Protein AF-A0A952N2R9-F1 (afdb_monomer)

Mean predicted aligned error: 11.21 Å

Structure (mmCIF, N/CA/C/O backbone):
data_AF-A0A952N2R9-F1
#
_entry.id   AF-A0A952N2R9-F1
#
loop_
_atom_site.group_PDB
_atom_site.id
_atom_site.type_symbol
_atom_site.label_atom_id
_atom_site.label_alt_id
_atom_site.label_comp_id
_atom_site.label_asym_id
_atom_site.label_entity_id
_atom_site.label_seq_id
_atom_site.pdbx_PDB_ins_code
_atom_site.Cartn_x
_atom_site.Cartn_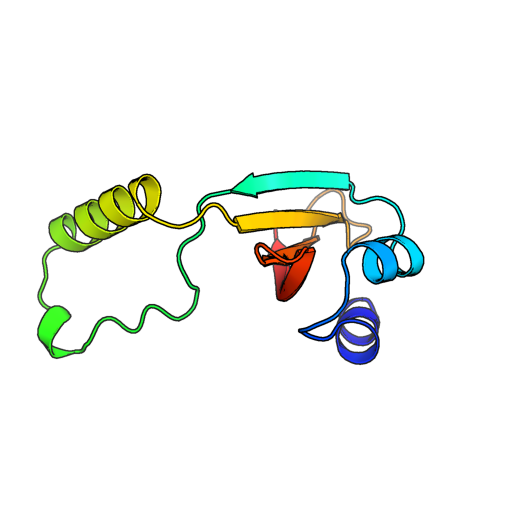y
_atom_site.Cartn_z
_atom_site.occupancy
_atom_site.B_iso_or_equiv
_atom_site.auth_seq_id
_atom_site.auth_comp_id
_atom_site.auth_asym_id
_atom_site.auth_atom_id
_atom_site.pdbx_PDB_model_num
ATOM 1 N N . MET A 1 1 ? 14.750 9.248 -10.303 1.00 47.44 1 MET A N 1
ATOM 2 C CA . MET A 1 1 ? 14.288 8.166 -11.204 1.00 47.44 1 MET A CA 1
ATOM 3 C C . MET A 1 1 ? 13.044 7.451 -10.687 1.00 47.44 1 MET A C 1
ATOM 5 O O . MET A 1 1 ? 11.988 7.708 -11.239 1.00 47.44 1 MET A O 1
ATOM 9 N N . THR A 1 2 ? 13.079 6.640 -9.621 1.00 52.88 2 THR A N 1
ATOM 10 C CA . THR A 1 2 ? 11.855 5.995 -9.076 1.00 52.88 2 THR A CA 1
ATOM 11 C C . THR A 1 2 ? 10.839 7.000 -8.527 1.00 52.88 2 THR A C 1
ATOM 13 O O . THR A 1 2 ? 9.650 6.881 -8.805 1.00 52.88 2 THR A O 1
ATOM 16 N N . LYS A 1 3 ? 11.298 8.052 -7.833 1.00 53.09 3 LYS A N 1
ATOM 17 C CA . LYS A 1 3 ? 10.429 9.152 -7.369 1.00 53.09 3 LYS A CA 1
ATOM 18 C C . LYS A 1 3 ? 9.752 9.916 -8.518 1.00 53.09 3 LYS A C 1
ATOM 20 O O . LYS A 1 3 ? 8.600 10.306 -8.374 1.00 53.09 3 LYS A O 1
ATOM 25 N N . ASP A 1 4 ? 10.429 10.089 -9.654 1.00 53.97 4 ASP A N 1
ATOM 26 C CA . ASP A 1 4 ? 9.870 10.760 -10.840 1.00 53.97 4 ASP A CA 1
ATOM 27 C C . ASP A 1 4 ? 8.831 9.894 -11.556 1.00 53.97 4 ASP A C 1
ATOM 29 O O . ASP A 1 4 ? 7.831 10.409 -12.049 1.00 53.97 4 ASP A O 1
ATOM 33 N N . LEU A 1 5 ? 9.040 8.576 -11.583 1.00 59.66 5 LEU A N 1
ATOM 34 C CA . LEU A 1 5 ? 8.094 7.630 -12.171 1.00 59.66 5 LEU A CA 1
ATOM 35 C C . LEU A 1 5 ? 6.808 7.567 -11.331 1.00 59.66 5 LEU A C 1
ATOM 37 O O . LEU A 1 5 ? 5.708 7.699 -11.855 1.00 59.66 5 LEU A O 1
ATOM 41 N N . ILE A 1 6 ? 6.947 7.500 -10.006 1.00 64.56 6 ILE A N 1
ATOM 42 C CA . ILE A 1 6 ? 5.816 7.535 -9.069 1.00 64.56 6 ILE A CA 1
ATOM 43 C C . ILE A 1 6 ? 5.046 8.858 -9.190 1.00 64.56 6 ILE A C 1
ATOM 45 O O . ILE A 1 6 ? 3.829 8.851 -9.330 1.00 64.56 6 ILE A O 1
ATOM 49 N N . LYS A 1 7 ? 5.745 9.999 -9.200 1.00 61.16 7 LYS A N 1
ATOM 50 C CA . LYS A 1 7 ? 5.110 11.325 -9.192 1.00 61.16 7 LYS A CA 1
ATOM 51 C C . LYS A 1 7 ? 4.371 11.667 -10.493 1.00 61.16 7 LYS A C 1
ATOM 53 O O . LYS A 1 7 ? 3.428 12.451 -10.457 1.00 61.16 7 LYS A O 1
ATOM 58 N N . ASN A 1 8 ? 4.788 11.104 -11.628 1.00 65.25 8 ASN A N 1
ATOM 59 C CA . ASN A 1 8 ? 4.160 11.388 -12.920 1.00 65.25 8 ASN A CA 1
ATOM 60 C C . ASN A 1 8 ? 3.054 10.392 -13.292 1.00 65.25 8 ASN A C 1
ATOM 62 O O . ASN A 1 8 ? 2.074 10.795 -13.923 1.00 65.25 8 ASN A O 1
ATOM 66 N N . TYR A 1 9 ? 3.191 9.124 -12.889 1.00 71.25 9 TYR A N 1
ATOM 67 C CA . TYR A 1 9 ? 2.312 8.046 -13.346 1.00 71.25 9 TYR A CA 1
ATOM 68 C C . TYR A 1 9 ? 1.328 7.529 -12.295 1.00 71.25 9 TYR A C 1
ATOM 70 O O . TYR A 1 9 ? 0.354 6.898 -12.686 1.00 71.25 9 TYR A O 1
ATOM 78 N N . LEU A 1 10 ? 1.529 7.806 -11.000 1.00 78.00 10 LEU A N 1
ATOM 79 C CA . LEU A 1 10 ? 0.593 7.426 -9.936 1.00 78.00 10 LEU A CA 1
ATOM 80 C C . LEU A 1 10 ? -0.184 8.641 -9.436 1.00 78.00 10 LEU A C 1
ATOM 82 O O . LEU A 1 10 ? 0.371 9.711 -9.190 1.00 78.00 10 LEU A O 1
ATOM 86 N N . ARG A 1 11 ? -1.500 8.476 -9.318 1.00 81.06 11 ARG A N 1
ATOM 87 C CA . ARG A 1 11 ? -2.460 9.505 -8.910 1.00 81.06 11 ARG A CA 1
ATOM 88 C C . ARG A 1 11 ? -3.586 8.839 -8.118 1.00 81.06 11 ARG A C 1
ATOM 90 O O . ARG A 1 11 ? -3.974 7.723 -8.472 1.00 81.06 11 ARG A O 1
ATOM 97 N N . PRO A 1 12 ? -4.133 9.504 -7.090 1.00 81.56 12 PRO A N 1
ATOM 98 C CA . PRO A 1 12 ? -5.345 9.029 -6.433 1.00 81.56 12 PRO A CA 1
ATOM 99 C C . PRO A 1 12 ? -6.502 8.912 -7.439 1.00 81.56 12 PRO A C 1
ATOM 101 O O . PRO A 1 12 ? -6.574 9.682 -8.399 1.00 81.56 12 PRO A O 1
ATOM 104 N N . GLY A 1 13 ? -7.386 7.937 -7.237 1.00 83.19 13 GLY A N 1
ATOM 105 C CA . GLY A 1 13 ? -8.519 7.626 -8.114 1.00 83.19 13 GLY A CA 1
ATOM 106 C C . GLY A 1 13 ? -8.204 6.675 -9.275 1.00 83.19 13 GLY A C 1
ATOM 107 O O . GLY A 1 13 ? -9.107 6.306 -10.021 1.00 83.19 13 GLY A O 1
ATOM 108 N N . MET A 1 14 ? -6.949 6.243 -9.445 1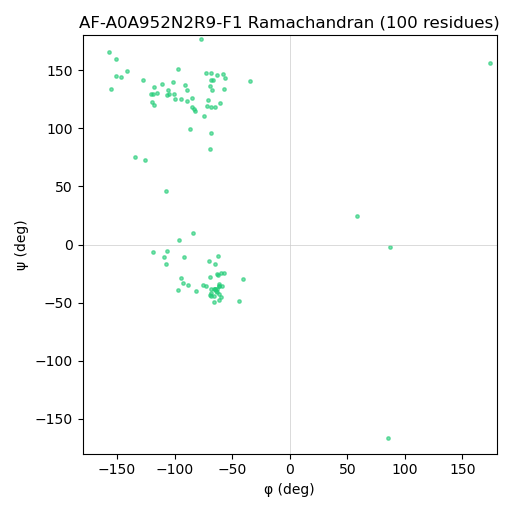.00 86.12 14 MET A N 1
ATOM 109 C CA . MET A 1 14 ? -6.612 5.209 -10.432 1.00 86.12 14 MET A CA 1
ATOM 110 C C . MET A 1 14 ? -7.227 3.861 -10.049 1.00 86.12 14 MET A C 1
ATOM 112 O O . MET A 1 14 ? -7.220 3.497 -8.877 1.00 86.12 14 MET A O 1
ATOM 116 N N . GLN A 1 15 ? -7.707 3.092 -11.026 1.00 88.12 15 GLN A N 1
ATOM 117 C CA . GLN A 1 15 ? -8.131 1.717 -10.766 1.00 88.12 15 GLN A CA 1
ATOM 118 C C . GLN A 1 15 ? -6.934 0.795 -10.542 1.00 88.12 15 GLN A C 1
ATOM 120 O O . GLN A 1 15 ? -5.880 0.949 -11.165 1.00 88.12 15 GLN A O 1
ATOM 125 N N . ARG A 1 16 ? -7.145 -0.215 -9.695 1.00 86.94 16 ARG A N 1
ATOM 126 C CA . ARG A 1 16 ? -6.232 -1.341 -9.476 1.00 86.94 16 ARG A CA 1
ATOM 127 C C . ARG A 1 16 ? -5.670 -1.913 -10.782 1.00 86.94 16 ARG A C 1
ATOM 129 O O . ARG A 1 16 ? -4.458 -2.068 -10.893 1.00 86.94 16 ARG A O 1
ATOM 136 N N . ASP A 1 17 ? -6.517 -2.191 -11.768 1.00 87.56 17 ASP A N 1
ATOM 137 C CA . ASP A 1 17 ? -6.079 -2.830 -13.016 1.00 87.56 17 ASP A CA 1
ATOM 138 C C . ASP A 1 17 ? -5.131 -1.934 -13.818 1.00 87.56 17 ASP A C 1
ATOM 140 O O . ASP A 1 17 ? -4.122 -2.405 -14.339 1.00 87.56 17 ASP A O 1
ATOM 144 N N . SER A 1 18 ? -5.379 -0.622 -13.834 1.00 85.81 18 SER A N 1
ATOM 145 C CA . SER A 1 18 ? -4.478 0.351 -14.461 1.00 85.81 18 SER A CA 1
ATOM 146 C C . SER A 1 18 ? -3.097 0.357 -13.808 1.00 85.81 18 SER A C 1
ATOM 148 O O . SER A 1 18 ? -2.089 0.509 -14.493 1.00 85.81 18 SER A O 1
ATOM 150 N N . ILE A 1 19 ? -3.038 0.160 -12.490 1.00 84.19 19 ILE A N 1
ATOM 151 C CA . ILE A 1 19 ? -1.776 0.063 -11.752 1.00 84.19 19 ILE A CA 1
ATOM 152 C C . ILE A 1 19 ? -1.034 -1.221 -12.103 1.00 84.19 19 ILE A C 1
ATOM 154 O O . ILE A 1 19 ? 0.169 -1.172 -12.343 1.00 84.19 19 ILE A O 1
ATOM 158 N N . ILE A 1 20 ? -1.746 -2.345 -12.181 1.00 85.56 20 ILE A N 1
ATOM 159 C CA . ILE A 1 20 ? -1.160 -3.634 -12.560 1.00 85.56 20 ILE A CA 1
ATOM 160 C C . ILE A 1 20 ? -0.623 -3.580 -13.996 1.00 85.56 20 ILE A C 1
ATOM 162 O O . ILE A 1 20 ? 0.448 -4.107 -14.278 1.00 85.56 20 ILE A O 1
ATOM 166 N N . ILE A 1 21 ? -1.323 -2.902 -14.907 1.00 85.94 21 ILE A N 1
ATOM 167 C CA . ILE A 1 21 ? -0.846 -2.685 -16.280 1.00 85.94 21 ILE A CA 1
ATOM 168 C C . ILE A 1 21 ? 0.424 -1.820 -16.292 1.00 85.94 21 ILE A C 1
ATOM 170 O O . ILE A 1 21 ? 1.327 -2.068 -17.088 1.00 85.94 21 ILE A O 1
ATOM 174 N N . LEU A 1 22 ? 0.508 -0.814 -15.417 1.00 83.50 22 LEU A N 1
ATOM 175 C CA . LEU A 1 22 ? 1.604 0.155 -15.408 1.00 83.50 22 LEU A CA 1
ATOM 176 C C . LEU A 1 22 ? 2.868 -0.349 -14.696 1.00 83.50 22 LEU A C 1
ATOM 178 O O . LEU A 1 22 ? 3.978 -0.069 -15.146 1.00 83.50 22 LEU A O 1
ATOM 182 N N . LEU A 1 23 ? 2.710 -1.061 -13.579 1.00 81.50 23 LEU A N 1
ATOM 183 C CA . LEU A 1 23 ? 3.807 -1.517 -12.716 1.00 81.50 23 LEU A CA 1
ATOM 184 C C . LEU A 1 23 ? 4.047 -3.031 -12.774 1.00 81.50 23 LEU A C 1
ATOM 186 O O . LEU A 1 23 ? 5.060 -3.504 -12.262 1.00 81.50 23 LEU A O 1
ATOM 190 N N . GLY A 1 24 ? 3.143 -3.789 -13.393 1.00 83.38 24 GLY A N 1
ATOM 191 C CA . GLY A 1 24 ? 3.142 -5.247 -13.362 1.00 83.38 24 GLY A CA 1
ATOM 192 C C . GLY A 1 24 ? 2.418 -5.811 -12.138 1.00 83.38 24 GLY A C 1
ATOM 193 O O . GLY A 1 24 ? 1.692 -5.117 -11.430 1.00 83.38 24 GLY A O 1
ATOM 194 N N . GLN A 1 25 ? 2.607 -7.107 -11.888 1.00 84.81 25 GLN A N 1
ATOM 195 C CA . GLN A 1 25 ? 2.036 -7.759 -10.709 1.00 84.81 25 GLN A CA 1
ATOM 196 C C . GLN A 1 25 ? 2.724 -7.254 -9.430 1.00 84.81 25 GLN A C 1
ATOM 198 O O . GLN A 1 25 ? 3.957 -7.159 -9.406 1.00 84.81 25 GLN A O 1
ATOM 203 N N . PRO A 1 26 ? 1.967 -6.949 -8.360 1.00 85.62 26 PRO A N 1
ATOM 204 C CA . PRO A 1 26 ? 2.564 -6.589 -7.085 1.00 85.62 26 PRO A CA 1
ATOM 205 C C . PRO A 1 26 ? 3.373 -7.762 -6.535 1.00 85.62 26 PRO A C 1
ATOM 207 O O . PRO A 1 26 ? 2.994 -8.923 -6.677 1.00 85.62 26 PRO A O 1
ATOM 210 N N . TYR A 1 27 ? 4.467 -7.455 -5.840 1.00 83.00 27 TYR A N 1
ATOM 211 C CA . TYR A 1 27 ? 5.216 -8.470 -5.096 1.00 83.00 27 TYR A CA 1
ATOM 212 C C . TYR A 1 27 ? 4.344 -9.104 -4.010 1.00 83.00 27 TYR A C 1
ATOM 214 O O . 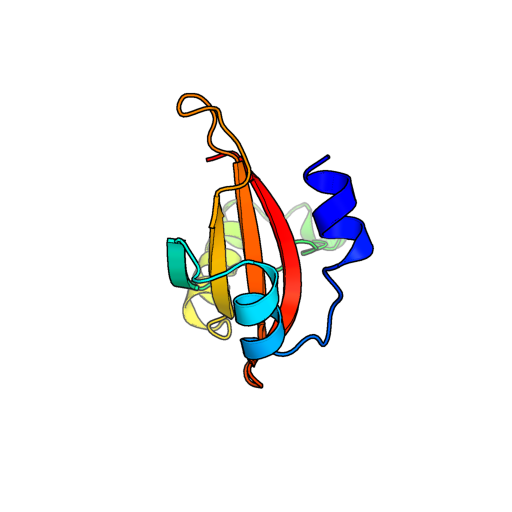TYR A 1 27 ? 4.474 -10.285 -3.693 1.00 83.00 27 TYR A O 1
ATOM 222 N N . MET A 1 28 ? 3.453 -8.303 -3.428 1.00 83.69 28 MET A N 1
ATOM 223 C CA . MET A 1 28 ? 2.594 -8.734 -2.345 1.00 83.69 28 MET A CA 1
ATOM 224 C C . MET A 1 28 ? 1.334 -7.882 -2.302 1.00 83.69 28 MET A C 1
ATOM 226 O O . MET A 1 28 ? 1.401 -6.655 -2.347 1.00 83.69 28 MET A O 1
ATOM 230 N N . GLU A 1 29 ? 0.195 -8.544 -2.159 1.00 84.00 29 GLU A N 1
ATOM 231 C CA . GLU A 1 29 ? -1.092 -7.912 -1.906 1.00 84.00 29 GLU A CA 1
ATOM 232 C C . GLU A 1 29 ? -1.619 -8.440 -0.575 1.00 84.00 29 GLU A C 1
ATOM 234 O O . GLU A 1 29 ? -1.732 -9.653 -0.380 1.00 84.00 29 GLU A O 1
ATOM 239 N N . LYS A 1 30 ? -1.884 -7.538 0.370 1.00 82.31 30 LYS A N 1
ATOM 240 C CA . LYS A 1 30 ? -2.474 -7.898 1.658 1.00 82.31 30 LYS A CA 1
ATOM 241 C C . LYS A 1 30 ? -3.477 -6.862 2.109 1.00 82.31 30 LYS A C 1
ATOM 243 O O . LYS A 1 30 ? -3.343 -5.672 1.847 1.00 82.31 30 LYS A O 1
ATOM 248 N N . ILE A 1 31 ? -4.456 -7.358 2.843 1.00 79.25 31 ILE A N 1
ATOM 249 C CA . ILE A 1 31 ? -5.373 -6.536 3.606 1.00 79.25 31 ILE A CA 1
ATOM 250 C C . ILE A 1 31 ? -4.695 -6.236 4.944 1.00 79.25 31 ILE A C 1
ATOM 252 O O . ILE A 1 31 ? -4.370 -7.161 5.690 1.00 79.25 31 ILE A O 1
ATOM 256 N N . GLU A 1 32 ? -4.447 -4.961 5.228 1.00 72.44 32 GLU A N 1
ATOM 257 C CA . GLU A 1 32 ? -3.809 -4.515 6.466 1.00 72.44 32 GLU A CA 1
ATOM 258 C C . GLU A 1 32 ? -4.651 -3.430 7.145 1.00 72.44 32 GLU A C 1
ATOM 260 O O . GLU A 1 32 ? -5.221 -2.550 6.502 1.00 72.44 32 GLU A O 1
ATOM 265 N N . TYR A 1 33 ? -4.711 -3.484 8.475 1.00 65.25 33 TYR A N 1
ATOM 266 C C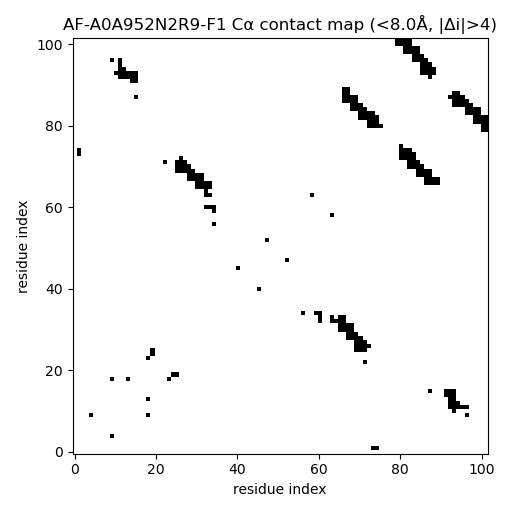A . TYR A 1 33 ? -5.312 -2.434 9.292 1.00 65.25 33 TYR A CA 1
ATOM 267 C C . TYR A 1 33 ? -4.242 -1.383 9.579 1.00 65.25 33 TYR A C 1
ATOM 269 O O . TYR A 1 33 ? -3.387 -1.586 10.444 1.00 65.25 33 TYR A O 1
ATOM 277 N N . ARG A 1 34 ? -4.249 -0.275 8.830 1.00 64.44 34 ARG A N 1
ATOM 278 C CA . ARG A 1 34 ? -3.262 0.802 8.986 1.00 64.44 34 ARG A CA 1
ATOM 279 C C . ARG A 1 34 ? -3.907 2.060 9.551 1.00 64.44 34 ARG A C 1
ATOM 281 O O . ARG A 1 34 ? -5.003 2.447 9.162 1.00 64.44 34 ARG A O 1
ATOM 288 N N . LEU A 1 35 ? -3.212 2.703 10.486 1.00 62.00 35 LEU A N 1
ATOM 289 C CA . LEU A 1 35 ? -3.613 4.006 11.013 1.00 62.00 35 LEU A CA 1
ATOM 290 C C . LEU A 1 35 ? -3.462 5.083 9.920 1.00 62.00 35 LEU A C 1
ATOM 292 O O . LEU A 1 35 ? -2.486 5.038 9.163 1.00 62.00 35 LEU A O 1
ATOM 296 N N . PRO A 1 36 ? -4.384 6.060 9.830 1.00 59.03 36 PRO A N 1
ATOM 297 C CA . PRO A 1 36 ? -4.218 7.224 8.969 1.00 59.03 36 PRO A CA 1
ATOM 298 C C . PRO A 1 36 ? -2.924 7.962 9.328 1.00 59.03 36 PRO A C 1
ATOM 300 O O . PRO A 1 36 ? -2.655 8.208 10.503 1.00 59.03 36 PRO A O 1
ATOM 303 N N . LYS A 1 37 ? -2.128 8.333 8.320 1.00 54.03 37 LYS A N 1
ATOM 304 C CA . LYS A 1 37 ? -0.832 9.009 8.520 1.00 54.03 37 LYS A CA 1
ATOM 305 C C . LYS A 1 37 ? -0.948 10.368 9.212 1.00 54.03 37 LYS A C 1
ATOM 307 O O . LYS A 1 37 ? -0.003 10.799 9.858 1.00 54.03 37 LYS A O 1
ATOM 312 N N . GLU A 1 38 ? -2.091 11.032 9.076 1.00 51.84 38 GLU A N 1
ATOM 313 C CA . GLU A 1 38 ? -2.340 12.377 9.601 1.00 51.84 38 GLU A CA 1
ATOM 314 C C . GLU A 1 38 ? -3.287 12.348 10.801 1.00 51.84 38 GLU A C 1
ATOM 316 O O . GLU A 1 38 ? -4.233 13.131 10.886 1.00 51.84 38 GLU A O 1
ATOM 321 N N . LEU A 1 39 ? -3.059 11.434 11.747 1.00 53.41 39 LEU A N 1
ATOM 322 C CA . LEU A 1 39 ? -3.734 11.527 13.035 1.00 53.41 39 LEU A CA 1
ATOM 323 C C . LEU A 1 39 ? -3.168 12.738 13.800 1.00 53.41 39 LEU A C 1
ATOM 325 O O . LEU A 1 39 ? -2.264 12.609 14.623 1.00 53.41 39 LEU A O 1
ATOM 329 N N . GLN A 1 40 ? -3.676 13.934 13.497 1.00 48.84 40 GLN A N 1
ATOM 330 C CA . GLN A 1 40 ? -3.440 15.123 14.306 1.00 48.84 40 GLN A CA 1
ATOM 331 C C . GLN A 1 40 ? -4.178 14.924 15.626 1.00 48.84 40 GLN A C 1
ATOM 333 O O . GLN A 1 40 ? -5.388 15.128 15.725 1.00 48.84 40 GLN A O 1
ATOM 338 N N . VAL A 1 41 ? -3.449 14.458 16.637 1.00 57.72 41 VAL A N 1
ATOM 339 C CA . VAL A 1 41 ? -3.942 14.446 18.010 1.00 57.72 41 VAL A CA 1
ATOM 340 C C . VAL A 1 41 ? -4.121 15.916 18.408 1.00 57.72 41 VAL A C 1
ATOM 342 O O . VAL A 1 41 ? -3.140 16.656 18.366 1.00 57.72 41 VAL A O 1
ATOM 345 N N . PRO A 1 42 ? -5.341 16.378 18.741 1.00 47.69 42 PRO A N 1
ATOM 346 C CA . PRO A 1 42 ? -5.556 17.772 19.111 1.00 47.69 42 PRO A CA 1
ATOM 347 C C . PRO A 1 42 ? -4.651 18.150 20.287 1.00 47.69 42 PRO A C 1
ATOM 349 O O . PRO A 1 42 ? -4.490 17.349 21.206 1.00 47.69 42 PRO A O 1
ATOM 352 N N . ASP A 1 43 ? -4.122 19.373 20.329 1.00 48.84 43 ASP A N 1
ATOM 353 C CA . ASP A 1 43 ? -3.238 19.813 21.423 1.00 48.84 43 ASP A CA 1
ATOM 354 C C . ASP A 1 43 ? -3.888 19.688 22.814 1.00 48.84 43 ASP A C 1
ATOM 356 O O . ASP A 1 43 ? -3.199 19.485 23.810 1.00 48.84 43 ASP A O 1
ATOM 360 N N . SER A 1 44 ? -5.222 19.701 22.910 1.00 49.34 44 SER A N 1
ATOM 361 C CA . SER A 1 44 ? -5.969 19.433 24.154 1.00 49.34 44 SER A CA 1
ATOM 362 C C . SER A 1 44 ? -5.808 17.996 24.685 1.00 49.34 44 SER A C 1
ATOM 364 O O . SER A 1 44 ? -6.109 17.722 25.843 1.00 49.34 44 SER A O 1
ATOM 366 N N . VAL A 1 45 ? -5.337 17.086 23.834 1.00 52.06 45 VAL A N 1
ATOM 367 C CA . VAL A 1 45 ? -5.148 15.646 24.052 1.00 52.06 45 VAL A CA 1
ATOM 368 C C . VAL A 1 45 ? -3.652 15.306 24.201 1.00 52.06 45 VAL A C 1
ATOM 370 O O . VAL A 1 45 ? -3.306 14.199 24.595 1.00 52.06 45 VAL A O 1
ATOM 373 N N . SER A 1 46 ? -2.744 16.270 24.001 1.00 47.97 46 SER A N 1
ATOM 374 C CA . SER A 1 46 ? -1.285 16.103 24.180 1.00 47.97 46 SER A CA 1
ATOM 375 C C . SER A 1 46 ? -0.848 15.751 25.616 1.00 47.97 46 SER A C 1
ATOM 377 O O . SER A 1 46 ? 0.299 15.378 25.846 1.00 47.97 46 SER A O 1
ATOM 379 N N . LYS A 1 47 ? -1.770 15.831 26.587 1.00 51.00 47 LYS A N 1
ATOM 380 C CA . LYS A 1 47 ? -1.602 15.358 27.973 1.00 51.00 47 LYS A CA 1
ATOM 381 C C . LYS A 1 47 ? -2.163 13.959 28.236 1.00 51.00 47 LYS A C 1
ATOM 383 O O . LYS A 1 47 ? -2.177 13.530 29.387 1.00 51.00 47 LYS A O 1
ATOM 388 N N . ILE A 1 48 ? -2.665 13.258 27.221 1.00 51.66 48 ILE A N 1
ATOM 389 C CA . ILE A 1 48 ? -3.093 11.873 27.396 1.00 51.66 48 ILE A CA 1
ATOM 390 C C . ILE A 1 48 ? -1.841 11.007 27.502 1.00 51.66 48 ILE A C 1
ATOM 392 O O . ILE A 1 48 ? -1.110 10.835 26.529 1.00 51.66 48 ILE A O 1
ATOM 396 N N . ASP A 1 49 ? -1.626 10.483 28.711 1.00 56.41 49 ASP A N 1
ATOM 397 C CA . ASP A 1 49 ? -0.696 9.400 29.022 1.00 56.41 49 ASP A CA 1
ATOM 398 C C . ASP A 1 49 ? -0.631 8.389 27.873 1.00 56.41 49 ASP A C 1
ATOM 400 O O . ASP A 1 49 ? -1.657 8.016 27.302 1.00 56.41 49 ASP A O 1
ATOM 404 N N . SER A 1 50 ? 0.564 7.881 27.583 1.00 54.50 50 SER A N 1
ATOM 405 C CA . SER A 1 50 ? 0.880 6.875 26.554 1.00 54.50 50 SER A CA 1
ATOM 406 C C . SER A 1 50 ? -0.147 5.727 26.451 1.00 54.50 50 SER A C 1
ATOM 408 O O . SER A 1 50 ? -0.413 5.201 25.372 1.00 54.50 50 SER A O 1
ATOM 410 N N . ILE A 1 51 ? -0.799 5.401 27.572 1.00 55.75 51 ILE A N 1
ATOM 411 C CA . ILE A 1 51 ? -1.874 4.414 27.738 1.00 55.75 51 ILE A CA 1
ATOM 412 C C . ILE A 1 51 ? -3.110 4.708 26.859 1.00 55.75 51 ILE A C 1
ATOM 414 O O . ILE A 1 51 ? -3.774 3.784 26.383 1.00 55.75 51 ILE A O 1
ATOM 418 N N . GLY A 1 52 ? -3.464 5.976 26.639 1.00 59.50 52 GLY A N 1
ATOM 419 C CA . GLY A 1 52 ? -4.623 6.354 25.825 1.00 59.50 52 GLY A CA 1
ATOM 420 C C . GLY A 1 52 ? -4.381 6.192 24.325 1.00 59.50 52 GLY A C 1
ATOM 421 O O . GLY A 1 52 ? -5.285 5.760 23.608 1.00 59.50 52 GLY A O 1
ATOM 422 N N . ILE A 1 53 ? -3.152 6.445 23.865 1.00 63.47 53 ILE A N 1
ATOM 423 C CA . ILE A 1 53 ? -2.750 6.229 22.468 1.00 63.47 53 ILE A CA 1
ATOM 424 C C . ILE A 1 53 ? -2.715 4.731 22.157 1.00 63.47 53 ILE A C 1
ATOM 426 O O . ILE A 1 53 ? -3.224 4.316 21.121 1.00 63.47 53 ILE A O 1
ATOM 430 N N . GLU A 1 54 ? -2.208 3.892 23.065 1.00 63.38 54 GLU A N 1
ATOM 431 C CA . GLU A 1 54 ? -2.238 2.433 22.886 1.00 63.38 54 GLU A CA 1
ATOM 432 C C . GLU A 1 54 ? -3.665 1.887 22.789 1.00 63.38 54 GLU A C 1
ATOM 434 O O . GLU A 1 54 ? -3.962 1.072 21.915 1.00 63.38 54 GLU A O 1
ATOM 439 N N . LYS A 1 55 ? -4.581 2.367 23.640 1.00 65.12 55 LYS A N 1
ATOM 440 C CA . LYS A 1 55 ? -5.998 1.984 23.575 1.00 65.12 55 LYS A CA 1
ATOM 441 C C . LYS A 1 55 ? -6.669 2.472 22.297 1.00 65.12 55 LYS A C 1
ATOM 443 O O . LYS A 1 55 ? -7.467 1.729 21.729 1.00 65.12 55 LYS A O 1
ATOM 448 N N . PHE A 1 56 ? -6.340 3.675 21.829 1.00 65.12 56 PHE A N 1
ATOM 449 C CA . PHE A 1 56 ? -6.827 4.188 20.553 1.00 65.12 56 PHE A CA 1
ATOM 450 C C . PHE A 1 56 ? -6.288 3.369 19.377 1.00 65.12 56 PHE A C 1
ATOM 452 O O . PHE A 1 56 ? -7.066 2.960 18.524 1.00 65.12 56 PHE A O 1
ATOM 459 N N . ASN A 1 57 ? -4.998 3.035 19.371 1.00 63.41 57 ASN A N 1
ATOM 460 C CA . ASN A 1 57 ? -4.385 2.184 18.353 1.00 63.41 57 ASN A CA 1
ATOM 461 C C . ASN A 1 57 ? -4.984 0.774 18.363 1.00 63.41 57 ASN A C 1
ATOM 463 O O . ASN A 1 57 ? -5.276 0.227 17.304 1.00 63.41 57 ASN A O 1
ATOM 467 N N . ALA A 1 58 ? -5.230 0.197 19.541 1.00 65.88 58 ALA A N 1
ATOM 468 C CA . ALA A 1 58 ? -5.867 -1.109 19.682 1.00 65.88 58 ALA A CA 1
ATOM 469 C C . ALA A 1 58 ? -7.345 -1.087 19.260 1.00 65.88 58 ALA A C 1
ATOM 471 O O . ALA A 1 58 ? -7.821 -2.037 18.639 1.00 65.88 58 ALA A O 1
ATOM 472 N N . TRP A 1 59 ? -8.076 -0.014 19.574 1.00 66.69 59 TRP A N 1
ATOM 473 C CA . TRP A 1 59 ? -9.449 0.186 19.114 1.00 66.69 59 TRP A CA 1
ATOM 474 C C . TRP A 1 59 ? -9.481 0.370 17.595 1.00 66.69 59 TRP A C 1
ATOM 476 O O . TRP A 1 59 ? -10.180 -0.361 16.901 1.00 66.69 59 TRP A O 1
ATOM 486 N N . HIS A 1 60 ? -8.644 1.248 17.049 1.00 63.12 60 HIS A N 1
ATOM 487 C CA . HIS A 1 60 ? -8.528 1.456 15.613 1.00 63.12 60 HIS A CA 1
ATOM 488 C C . HIS A 1 60 ? -8.115 0.166 14.901 1.00 63.12 60 HIS A C 1
ATOM 490 O O . HIS A 1 60 ? -8.751 -0.225 13.938 1.00 63.12 60 HIS A O 1
ATOM 496 N N . SER A 1 61 ? -7.138 -0.589 15.399 1.00 60.69 61 SER A N 1
ATOM 497 C CA . SER A 1 61 ? -6.768 -1.883 14.810 1.00 60.69 61 SER A CA 1
ATOM 498 C C . SER A 1 61 ? -7.917 -2.901 14.793 1.00 60.69 61 SER A C 1
ATOM 500 O O . SER A 1 61 ? -7.877 -3.818 13.980 1.00 60.69 61 SER A O 1
ATOM 502 N N . LYS A 1 62 ? -8.915 -2.776 15.679 1.00 61.66 62 LYS A N 1
ATOM 503 C CA . LYS A 1 62 ? -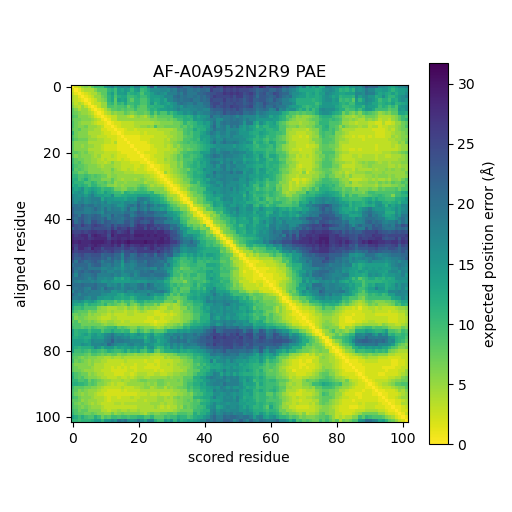10.075 -3.682 15.752 1.00 61.66 62 LYS A CA 1
ATOM 504 C C . LYS A 1 62 ? -11.292 -3.194 14.968 1.00 61.66 62 LYS A C 1
ATOM 506 O O . LYS A 1 62 ? -12.091 -4.018 14.539 1.00 61.66 62 LYS A O 1
ATOM 511 N N . PHE A 1 63 ? -11.453 -1.881 14.823 1.00 59.31 63 PHE A N 1
ATOM 512 C CA . PHE A 1 63 ? -12.653 -1.256 14.256 1.00 59.31 63 PHE A CA 1
ATOM 513 C C . PHE A 1 63 ? -12.389 -0.453 12.979 1.00 59.31 63 PHE A C 1
ATOM 515 O O . PHE A 1 63 ? -13.335 0.021 12.351 1.00 59.31 63 PHE A O 1
ATOM 522 N N . SER A 1 64 ? -11.127 -0.288 12.583 1.00 63.88 64 SER A N 1
ATOM 523 C CA . SER A 1 64 ? -10.787 0.348 11.315 1.00 63.88 64 SER A CA 1
ATOM 524 C C . SER A 1 64 ? -11.202 -0.527 10.152 1.00 63.88 64 SER A C 1
ATOM 526 O O . SER A 1 64 ? -11.220 -1.759 10.228 1.00 63.88 64 SER A O 1
ATOM 528 N N . GLN A 1 65 ? -11.567 0.138 9.065 1.00 65.12 65 GLN A N 1
ATOM 529 C CA . GLN A 1 65 ? -11.860 -0.566 7.838 1.00 65.12 65 GLN A CA 1
ATOM 530 C C . GLN A 1 65 ? -10.559 -1.185 7.311 1.00 65.12 65 GLN A C 1
ATOM 532 O O . GLN A 1 65 ? -9.530 -0.509 7.299 1.00 65.12 65 GLN A O 1
ATOM 537 N N . 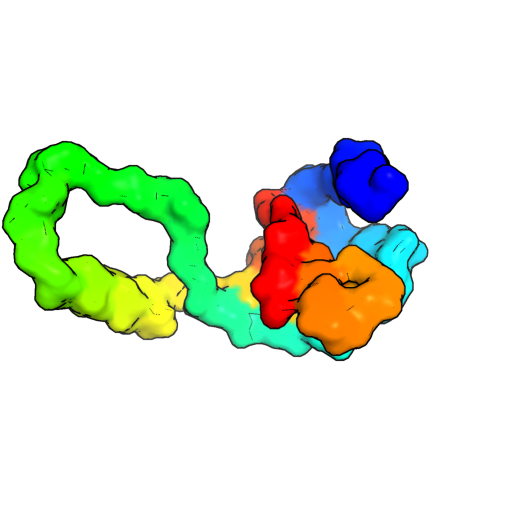PRO A 1 66 ? -10.587 -2.466 6.916 1.00 68.31 66 PRO A N 1
ATOM 538 C CA . PRO A 1 66 ? -9.434 -3.109 6.313 1.00 68.31 66 PRO A CA 1
ATOM 539 C C . PRO A 1 66 ? -9.055 -2.381 5.021 1.00 68.31 66 PRO A C 1
ATOM 541 O O . PRO A 1 66 ? -9.873 -2.286 4.104 1.00 68.31 66 PRO A O 1
ATOM 544 N N . ASP A 1 67 ? -7.820 -1.892 4.939 1.00 75.31 67 ASP A N 1
ATOM 545 C CA . ASP A 1 67 ? -7.293 -1.297 3.717 1.00 75.31 67 ASP A CA 1
ATOM 546 C C . ASP A 1 67 ? -6.603 -2.378 2.886 1.00 75.31 67 ASP A C 1
ATOM 548 O O . ASP A 1 67 ? -5.847 -3.200 3.410 1.00 75.31 67 ASP A O 1
ATOM 552 N N . THR A 1 68 ? -6.827 -2.374 1.572 1.00 82.56 68 THR A N 1
ATOM 553 C CA . THR A 1 68 ? -6.095 -3.278 0.678 1.00 82.56 68 THR A CA 1
ATOM 554 C C . THR A 1 68 ? -4.816 -2.594 0.229 1.00 82.56 68 THR A C 1
ATOM 556 O O . THR A 1 68 ? -4.849 -1.494 -0.318 1.00 82.56 68 THR A O 1
ATOM 559 N N . ILE A 1 69 ? -3.677 -3.233 0.469 1.00 86.38 69 ILE A N 1
ATOM 560 C CA . ILE A 1 69 ? -2.363 -2.676 0.182 1.00 86.38 69 ILE A CA 1
ATOM 561 C C . IL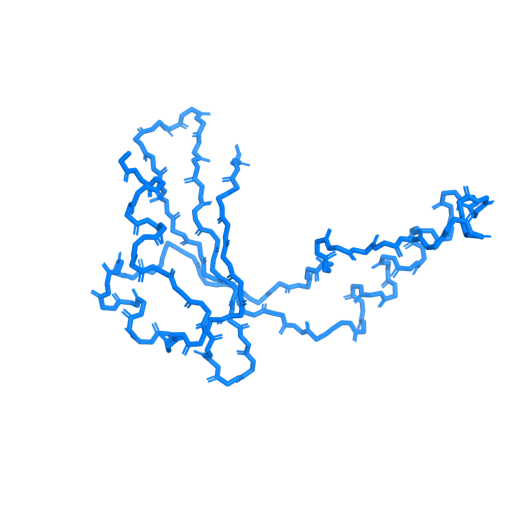E A 1 69 ? -1.637 -3.559 -0.828 1.00 86.38 69 ILE A C 1
ATOM 563 O O . ILE A 1 69 ? -1.494 -4.768 -0.638 1.00 86.38 69 ILE A O 1
ATOM 567 N N . MET A 1 70 ? -1.116 -2.928 -1.877 1.00 86.19 70 MET A N 1
ATOM 568 C CA . MET A 1 70 ? -0.200 -3.542 -2.833 1.00 86.19 70 MET A CA 1
ATOM 569 C C . MET A 1 70 ? 1.222 -3.036 -2.584 1.00 86.19 70 MET A C 1
ATOM 571 O O . MET A 1 70 ? 1.452 -1.826 -2.511 1.00 86.19 70 MET A O 1
ATOM 575 N N . ARG A 1 71 ? 2.180 -3.959 -2.471 1.00 85.69 71 ARG A N 1
ATOM 576 C CA . ARG A 1 71 ? 3.606 -3.659 -2.305 1.00 85.69 71 ARG A CA 1
ATOM 577 C C . ARG A 1 71 ? 4.365 -3.949 -3.592 1.00 85.69 71 ARG A C 1
ATOM 579 O O . ARG A 1 71 ? 4.307 -5.062 -4.116 1.00 85.69 71 ARG A O 1
ATOM 586 N N . TYR A 1 72 ? 5.132 -2.967 -4.044 1.00 83.94 72 TYR A N 1
ATOM 587 C CA . TYR A 1 72 ? 6.013 -3.064 -5.202 1.00 83.94 72 TYR A CA 1
ATOM 588 C C . TYR A 1 72 ? 7.455 -2.779 -4.779 1.00 83.94 72 TYR A C 1
ATOM 590 O O . TYR A 1 72 ? 7.697 -1.763 -4.131 1.00 83.94 72 TYR A O 1
ATOM 598 N N . PRO A 1 73 ? 8.432 -3.626 -5.126 1.00 80.44 73 PRO A N 1
ATOM 599 C CA . PRO A 1 73 ? 9.832 -3.336 -4.860 1.00 80.44 73 PRO A CA 1
ATOM 600 C C . PRO A 1 73 ? 10.295 -2.201 -5.784 1.00 80.44 73 PRO A C 1
ATOM 602 O O . PRO A 1 73 ? 10.183 -2.288 -7.004 1.00 80.44 73 PRO A O 1
ATOM 605 N N . VAL A 1 74 ? 10.818 -1.123 -5.208 1.00 75.44 74 VAL A N 1
ATOM 606 C CA . VAL A 1 74 ? 11.364 0.037 -5.933 1.00 75.44 74 VAL A CA 1
ATOM 607 C C . VAL A 1 74 ? 12.786 0.301 -5.470 1.00 75.44 74 VAL A C 1
ATOM 609 O O . VAL A 1 74 ? 13.086 1.276 -4.790 1.00 75.44 74 VAL A O 1
ATOM 612 N N . GLY A 1 75 ? 13.702 -0.568 -5.875 1.00 65.12 75 GLY A N 1
ATOM 613 C CA . GLY A 1 75 ? 15.125 -0.391 -5.626 1.00 65.12 75 GLY A CA 1
ATOM 614 C C . GLY A 1 75 ? 15.924 -1.610 -6.060 1.00 65.12 75 GLY A C 1
ATOM 615 O O . GLY A 1 75 ? 15.392 -2.711 -6.134 1.00 65.12 75 GLY A O 1
ATOM 616 N N . TRP A 1 76 ? 17.208 -1.400 -6.346 1.00 57.00 76 TRP A N 1
ATOM 617 C CA . TRP A 1 76 ? 18.159 -2.483 -6.627 1.00 57.00 76 TRP A CA 1
ATOM 618 C C . TRP A 1 76 ? 18.906 -2.972 -5.383 1.00 57.00 76 TRP A C 1
ATOM 620 O O . TRP A 1 76 ? 19.588 -3.990 -5.454 1.00 57.00 76 TRP A O 1
ATOM 630 N N . SER A 1 77 ? 18.805 -2.258 -4.257 1.00 54.34 77 SER A N 1
ATOM 631 C CA . SER A 1 77 ? 19.517 -2.634 -3.038 1.00 54.34 77 SER A CA 1
ATOM 632 C C . SER A 1 77 ? 18.749 -3.718 -2.292 1.00 54.34 77 SER A C 1
ATOM 634 O O . SER A 1 77 ? 17.656 -3.477 -1.787 1.00 54.34 77 SER A O 1
ATOM 636 N N .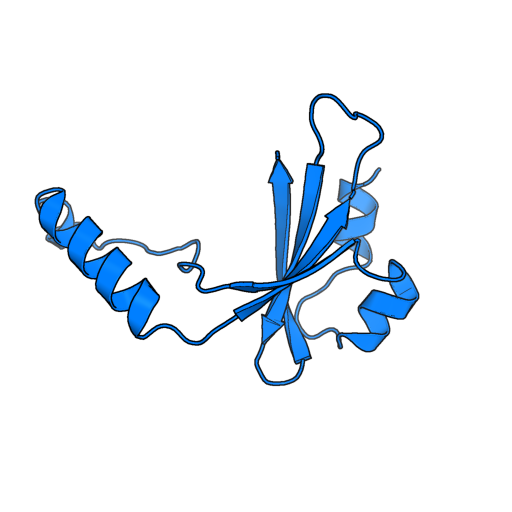 THR A 1 78 ? 19.345 -4.903 -2.200 1.00 58.12 78 THR A N 1
ATOM 637 C CA . THR A 1 78 ? 18.929 -5.984 -1.294 1.00 58.12 78 THR A CA 1
ATOM 638 C C . THR A 1 78 ? 19.203 -5.661 0.175 1.00 58.12 78 THR A C 1
ATOM 640 O O . THR A 1 78 ? 18.690 -6.360 1.041 1.00 58.12 78 THR A O 1
ATOM 643 N N . ILE A 1 79 ? 20.016 -4.634 0.450 1.00 62.16 79 ILE A N 1
ATOM 644 C CA . ILE A 1 79 ? 20.438 -4.245 1.802 1.00 62.16 79 ILE A CA 1
ATOM 645 C C . ILE A 1 79 ? 19.442 -3.253 2.424 1.00 62.16 79 ILE A C 1
ATOM 647 O O . ILE A 1 79 ? 19.161 -3.361 3.609 1.00 62.16 79 ILE A O 1
ATOM 651 N N . ASP A 1 80 ? 18.852 -2.368 1.612 1.00 58.88 80 ASP A N 1
ATOM 652 C CA . ASP A 1 80 ? 17.834 -1.389 2.028 1.00 58.88 80 ASP A CA 1
ATOM 653 C C . ASP A 1 80 ? 16.682 -1.392 1.009 1.00 58.88 80 ASP A C 1
ATOM 655 O O . ASP A 1 80 ? 16.608 -0.523 0.119 1.00 58.88 80 ASP A O 1
ATOM 659 N N . PRO A 1 81 ? 15.816 -2.420 1.045 1.00 68.44 81 PRO A N 1
ATOM 660 C CA . PRO A 1 81 ? 14.747 -2.547 0.076 1.00 68.44 81 PRO A CA 1
ATOM 661 C C . PRO A 1 81 ? 13.726 -1.427 0.296 1.00 68.44 81 PRO A C 1
ATOM 663 O O . PRO A 1 81 ? 13.091 -1.310 1.340 1.00 68.44 81 PRO A O 1
ATOM 666 N N . ASN A 1 82 ? 13.551 -0.585 -0.718 1.00 77.12 82 ASN A N 1
ATOM 667 C CA . ASN A 1 82 ? 12.472 0.395 -0.732 1.00 77.12 82 ASN A CA 1
ATOM 668 C C . ASN A 1 82 ? 11.243 -0.252 -1.372 1.00 77.12 82 ASN A C 1
ATOM 670 O O . ASN A 1 82 ? 11.336 -0.836 -2.455 1.00 77.12 82 ASN A O 1
ATOM 674 N N . PHE A 1 83 ? 10.088 -0.103 -0.737 1.00 81.81 83 PHE A N 1
ATOM 675 C CA . PHE A 1 83 ? 8.811 -0.583 -1.239 1.00 81.81 83 PHE A CA 1
ATOM 676 C C . PHE A 1 83 ? 7.882 0.585 -1.532 1.00 81.81 83 PHE A C 1
ATOM 678 O O . PHE A 1 83 ? 7.665 1.463 -0.706 1.00 81.81 83 PHE A O 1
ATOM 685 N N . LEU A 1 84 ? 7.299 0.580 -2.721 1.00 84.25 84 LEU A N 1
ATOM 686 C CA . LEU A 1 84 ? 6.182 1.425 -3.079 1.00 84.25 84 LEU A CA 1
ATOM 687 C C . LEU A 1 84 ? 4.932 0.728 -2.567 1.00 84.25 84 LEU A C 1
ATOM 689 O O . LEU A 1 84 ? 4.585 -0.377 -2.986 1.00 84.25 84 LEU A O 1
ATOM 693 N N . ILE A 1 85 ? 4.280 1.405 -1.645 1.00 86.06 85 ILE A N 1
ATOM 694 C CA . ILE A 1 85 ? 3.042 0.994 -1.028 1.00 86.06 85 ILE A CA 1
ATOM 695 C C . ILE A 1 85 ? 1.917 1.745 -1.724 1.00 86.06 85 ILE A C 1
ATOM 697 O O . ILE A 1 85 ? 1.932 2.975 -1.784 1.00 86.06 85 ILE A O 1
ATOM 701 N N . ILE A 1 86 ? 0.944 1.005 -2.241 1.00 86.25 86 ILE A N 1
ATOM 702 C CA . ILE A 1 86 ? -0.260 1.552 -2.862 1.00 86.25 86 ILE A CA 1
ATOM 703 C C . ILE A 1 86 ? -1.451 1.088 -2.040 1.00 86.25 86 ILE A C 1
ATOM 705 O O . ILE A 1 86 ? -1.681 -0.113 -1.906 1.00 86.25 86 ILE A O 1
ATOM 709 N N . LYS A 1 87 ? -2.201 2.044 -1.498 1.00 86.94 87 LYS A N 1
ATOM 710 C CA . LYS A 1 87 ? -3.417 1.800 -0.732 1.00 86.94 87 LYS A CA 1
ATOM 711 C C . LYS A 1 87 ? -4.628 1.900 -1.653 1.00 86.94 87 LYS A C 1
ATOM 713 O O . LYS A 1 87 ? -4.839 2.921 -2.309 1.00 86.94 87 LYS A O 1
ATOM 718 N N . LEU A 1 88 ? -5.436 0.851 -1.669 1.00 85.31 88 LEU A N 1
ATOM 719 C CA . LEU A 1 88 ? -6.703 0.780 -2.378 1.00 85.31 88 LEU A CA 1
ATOM 720 C C . LEU A 1 88 ? -7.871 0.984 -1.407 1.00 85.31 88 LEU A C 1
ATOM 722 O O . LEU A 1 88 ? -7.859 0.474 -0.286 1.00 85.31 88 LEU A O 1
ATOM 726 N N . GLY A 1 89 ? -8.873 1.731 -1.860 1.00 81.06 89 GLY A N 1
ATOM 727 C CA . GLY A 1 89 ? -10.183 1.829 -1.231 1.00 81.06 89 GLY A CA 1
ATOM 728 C C . GLY A 1 89 ? -11.052 0.603 -1.520 1.00 81.06 89 GLY A C 1
ATOM 729 O O . GLY A 1 89 ? -10.675 -0.297 -2.273 1.00 81.06 89 GLY A O 1
ATOM 730 N N . GLN A 1 90 ? -12.247 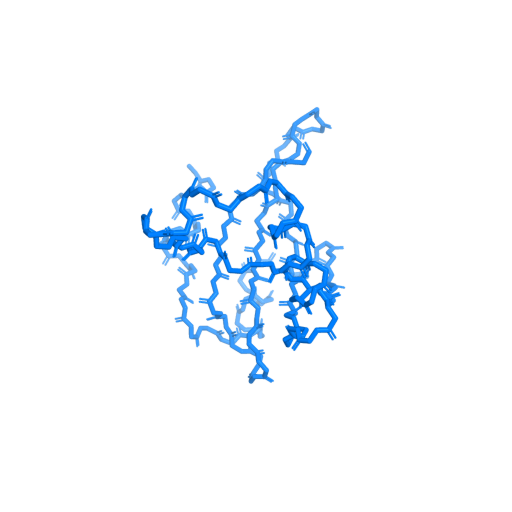0.572 -0.927 1.00 78.06 90 GLN A N 1
ATOM 731 C CA . GLN A 1 90 ? -13.206 -0.533 -1.087 1.00 78.06 90 GLN A CA 1
ATOM 732 C C . GLN A 1 90 ? -13.697 -0.710 -2.532 1.00 78.06 90 GLN A C 1
ATOM 734 O O . GLN A 1 90 ? -14.075 -1.804 -2.936 1.00 78.06 90 GLN A O 1
ATOM 739 N N . ASP A 1 91 ? -13.658 0.357 -3.321 1.00 82.88 91 ASP A N 1
ATOM 740 C CA . ASP A 1 91 ? -13.993 0.386 -4.743 1.00 82.88 91 ASP A CA 1
ATOM 741 C C . ASP A 1 91 ? -12.819 -0.034 -5.648 1.00 82.88 91 ASP A C 1
ATOM 743 O O . ASP A 1 91 ? -12.886 0.116 -6.866 1.00 82.88 91 ASP A O 1
ATOM 747 N N . SER A 1 92 ? -11.735 -0.566 -5.069 1.00 83.19 92 SER A N 1
ATOM 748 C CA . SER A 1 92 ? -10.497 -0.917 -5.778 1.00 83.19 92 SER A CA 1
ATOM 749 C C . SER A 1 92 ? -9.838 0.267 -6.496 1.00 83.19 92 SER A C 1
ATOM 751 O O . SER A 1 92 ? -9.069 0.073 -7.445 1.00 83.19 92 SER A O 1
ATOM 753 N N . THR A 1 93 ? -10.101 1.495 -6.038 1.00 87.81 93 THR A N 1
ATOM 754 C CA . THR A 1 93 ? -9.394 2.691 -6.503 1.00 87.81 93 THR A CA 1
ATOM 755 C C . THR A 1 93 ? -8.268 3.072 -5.555 1.00 87.81 93 THR A C 1
ATOM 757 O O . THR A 1 93 ? -8.296 2.797 -4.358 1.00 87.81 93 THR A O 1
ATOM 760 N N . VAL A 1 94 ? -7.230 3.702 -6.089 1.00 86.50 94 VAL A N 1
ATOM 761 C CA . VAL A 1 94 ? -6.071 4.150 -5.320 1.00 86.50 94 VAL A CA 1
ATOM 762 C C . VAL A 1 94 ? -6.465 5.342 -4.468 1.00 86.50 94 VAL A C 1
ATOM 764 O O . VAL A 1 94 ? -6.833 6.390 -4.993 1.00 86.50 94 VAL A O 1
ATOM 767 N N . THR A 1 95 ? -6.342 5.202 -3.155 1.00 84.69 95 THR A N 1
ATOM 768 C CA . THR A 1 95 ? -6.634 6.280 -2.203 1.00 84.69 95 THR A CA 1
ATOM 769 C C . THR A 1 95 ? -5.370 7.020 -1.784 1.00 84.69 95 THR A C 1
ATOM 771 O O . THR A 1 95 ? -5.387 8.243 -1.698 1.00 84.69 95 THR A O 1
ATOM 774 N N . ASP A 1 96 ? -4.262 6.302 -1.582 1.00 84.62 96 ASP A N 1
ATOM 775 C CA . ASP A 1 96 ? -2.963 6.883 -1.226 1.00 84.62 96 ASP A CA 1
ATOM 776 C C . ASP A 1 96 ? -1.806 6.008 -1.740 1.00 84.62 96 ASP A C 1
ATOM 778 O O . ASP A 1 96 ? -1.978 4.817 -2.013 1.00 84.62 96 ASP A O 1
ATOM 782 N N . PHE A 1 97 ? -0.612 6.583 -1.865 1.00 85.38 97 PHE A N 1
ATOM 783 C CA . PHE A 1 97 ? 0.609 5.849 -2.196 1.00 85.38 97 PHE A CA 1
ATOM 784 C C . PHE A 1 97 ? 1.852 6.515 -1.599 1.00 85.38 97 PHE A C 1
ATOM 786 O O . PHE A 1 97 ? 1.947 7.734 -1.488 1.00 85.38 97 PHE A O 1
ATOM 793 N N . TRP A 1 98 ? 2.833 5.713 -1.189 1.00 82.56 98 TRP A N 1
ATOM 794 C CA . TRP A 1 98 ? 4.082 6.207 -0.608 1.00 82.56 98 TRP A CA 1
ATOM 795 C C . TRP A 1 98 ? 5.212 5.200 -0.754 1.00 82.56 98 TRP A C 1
ATOM 797 O O . TRP A 1 98 ? 4.983 4.034 -1.053 1.00 82.56 98 TRP A O 1
ATOM 807 N N . VAL A 1 99 ? 6.441 5.655 -0.525 1.00 81.19 99 VAL A N 1
ATOM 808 C CA . VAL A 1 99 ? 7.607 4.774 -0.450 1.00 81.19 99 VAL A CA 1
ATOM 809 C C . VAL A 1 99 ? 7.940 4.537 1.017 1.00 81.19 99 VAL A C 1
ATOM 811 O O . VAL A 1 99 ? 8.030 5.486 1.793 1.00 81.19 99 VAL A O 1
ATOM 814 N N . GLU A 1 100 ? 8.101 3.275 1.381 1.00 78.00 100 GLU A N 1
ATOM 815 C CA . GLU A 1 100 ? 8.476 2.798 2.706 1.00 78.00 100 GLU A CA 1
ATOM 816 C C . GLU A 1 100 ? 9.818 2.063 2.609 1.00 78.00 100 GLU A C 1
ATOM 818 O O . GLU A 1 100 ? 10.037 1.295 1.672 1.00 78.00 100 GLU A O 1
ATOM 823 N N . GLN A 1 101 ? 10.729 2.334 3.542 1.00 73.62 101 GLN A N 1
ATOM 824 C CA . GLN A 1 101 ? 11.981 1.588 3.684 1.00 73.62 101 GLN A CA 1
ATOM 825 C C . GLN A 1 101 ? 11.707 0.351 4.540 1.00 73.62 101 GLN A C 1
ATOM 827 O O . GLN A 1 101 ? 11.092 0.479 5.601 1.00 73.62 101 GLN A O 1
ATOM 832 N N . GLY A 1 102 ? 12.069 -0.823 4.017 1.00 63.03 102 GLY A N 1
ATOM 833 C CA . GLY A 1 102 ? 11.932 -2.113 4.695 1.00 63.03 102 GLY A CA 1
ATOM 834 C C . GLY A 1 102 ? 13.116 -2.458 5.580 1.00 63.03 102 GLY A C 1
ATOM 835 O O . GLY A 1 102 ? 14.184 -1.834 5.407 1.00 63.03 102 GLY A O 1
#

Secondary structure (DSSP, 8-state):
-HHHHHHHH--TT-BHHHHHHHH-S-SEEEEE----TT----GGGTTS-HHHHHHHHHHHHHHSPPEEEEEEE--S-SSS-EEEEEEE-TTSBEEEEEEEE-

pLDDT: mean 70.92, std 13.09, range [47.44, 88.12]

Nearest PDB structures (foldseek):
  2qkd-assembly1_A  TM=6.476E-01  e=4.939E+00  Mus musculus
  3od9-assembly2_C-2  TM=4.408E-01  e=9.525E+00  Aeromonas hydrophila subsp. hydrophila ATCC 7966
  6ta7-assembly3_C  TM=4.095E-01  e=9.525E+00  Homo sapiens

Sequence (102 aa):
MTKDLIKNYLRPGMQRDSIIILLGQPYMEKIEYRLPKELQVPDSVSKIDSIGIEKFNAWHSKFSQPDTIMRYPVGWSTIDPNFLIIKLGQDSTVTDFWVEQG

Foldseek 3Di:
DLVVLCVPQDDFFAALVSCCVSQNAFPDKDFAQDDDPPPPPDPVCVPPDPVVVVVVVVVSRVPPDTWIWGWHFDDPDPPWTKIWIFTADPVRTTHDIDIDTD

Radius of gyration: 16.14 Å; Cα contacts (8 Å, |Δi|>4): 138; chains: 1; bounding box: 34×28×45 Å

Solvent-accessible surface area (backbone atoms only — not comparable to full-atom values): 6123 Å² total; per-residue (Å²): 107,70,69,56,51,46,68,74,74,56,58,71,69,40,47,53,66,60,47,35,72,74,73,40,80,60,80,40,77,46,76,43,68,72,80,70,91,80,72,76,73,53,80,93,52,73,77,59,54,74,69,54,56,53,51,47,52,55,47,42,61,70,70,50,73,74,34,40,35,36,33,34,83,59,65,88,44,88,87,60,38,27,30,38,39,39,34,28,44,98,84,42,24,28,66,48,73,50,79,44,81,100